Protein AF-A0A7Y4II32-F1 (afdb_monomer)

Mean predicted aligned error: 17.47 Å

Structure (mmCIF, N/CA/C/O backbone):
data_AF-A0A7Y4II32-F1
#
_entry.id   AF-A0A7Y4II32-F1
#
loop_
_atom_site.group_PDB
_atom_site.id
_atom_site.type_symbol
_atom_site.label_atom_id
_atom_site.label_alt_id
_atom_site.label_comp_id
_atom_site.label_asym_id
_atom_site.label_entity_id
_atom_site.label_seq_id
_atom_site.pdbx_PDB_ins_code
_atom_site.Cartn_x
_atom_site.Cartn_y
_atom_site.Cartn_z
_atom_site.occupancy
_atom_site.B_iso_or_equiv
_atom_site.auth_seq_id
_atom_site.auth_comp_id
_atom_site.auth_asym_id
_atom_site.auth_atom_id
_atom_site.pdbx_PDB_model_num
ATOM 1 N N . MET A 1 1 ? 23.659 64.155 12.694 1.00 51.09 1 MET A N 1
ATOM 2 C CA . MET A 1 1 ? 23.368 62.715 12.532 1.00 51.09 1 MET A CA 1
ATOM 3 C C . MET A 1 1 ? 22.607 62.507 11.230 1.00 51.09 1 MET A C 1
ATOM 5 O O . MET A 1 1 ? 21.415 62.787 11.188 1.00 51.09 1 MET A O 1
ATOM 9 N N . PRO A 1 2 ? 23.307 62.147 10.148 1.00 45.84 2 PRO A N 1
ATOM 10 C CA . PRO A 1 2 ? 22.714 61.231 9.173 1.00 45.84 2 PRO A CA 1
ATOM 11 C C . PRO A 1 2 ? 23.739 60.239 8.583 1.00 45.84 2 PRO A C 1
ATOM 13 O O . PRO A 1 2 ? 24.935 60.358 8.809 1.00 45.84 2 PRO A O 1
ATOM 16 N N . GLN A 1 3 ? 23.213 59.314 7.775 1.00 53.88 3 GLN A N 1
ATOM 17 C CA . GLN A 1 3 ? 23.903 58.416 6.839 1.00 53.88 3 GLN A CA 1
ATOM 18 C C . GLN A 1 3 ? 24.678 57.236 7.430 1.00 53.88 3 GLN A C 1
ATOM 20 O O . GLN A 1 3 ? 25.822 57.351 7.832 1.00 53.88 3 GLN A O 1
ATOM 25 N N . ASN A 1 4 ? 24.057 56.059 7.326 1.00 46.16 4 ASN A N 1
ATOM 26 C CA . ASN A 1 4 ? 24.698 54.874 6.751 1.00 46.16 4 ASN A CA 1
ATOM 27 C C . ASN A 1 4 ? 23.610 53.913 6.229 1.00 46.16 4 ASN A C 1
ATOM 29 O O . ASN A 1 4 ? 23.244 52.935 6.869 1.00 46.16 4 ASN A O 1
ATOM 33 N N . ARG A 1 5 ? 23.054 54.225 5.045 1.00 54.34 5 ARG A N 1
ATOM 34 C CA . ARG A 1 5 ? 22.090 53.388 4.289 1.00 54.34 5 ARG A CA 1
ATOM 35 C C . ARG A 1 5 ? 22.796 52.493 3.251 1.00 54.34 5 ARG A C 1
ATOM 37 O O . ARG A 1 5 ? 22.255 52.269 2.177 1.00 54.34 5 ARG A O 1
ATOM 44 N N . ALA A 1 6 ? 24.020 52.038 3.525 1.00 52.16 6 ALA A N 1
ATOM 45 C CA . ALA A 1 6 ? 24.894 51.437 2.508 1.00 52.16 6 ALA A CA 1
ATOM 46 C C . ALA A 1 6 ? 25.136 49.921 2.659 1.00 52.16 6 ALA A C 1
ATOM 48 O O . ALA A 1 6 ? 25.926 49.364 1.909 1.00 52.16 6 ALA A O 1
ATOM 49 N N . ALA A 1 7 ? 24.482 49.230 3.598 1.00 50.75 7 ALA A N 1
ATOM 50 C CA . ALA A 1 7 ? 24.862 47.853 3.945 1.00 50.75 7 ALA A CA 1
ATOM 51 C C . ALA A 1 7 ? 23.960 46.735 3.376 1.00 50.75 7 ALA A C 1
ATOM 53 O O . ALA A 1 7 ? 24.106 45.592 3.792 1.00 50.75 7 ALA A O 1
ATOM 54 N N . LEU A 1 8 ? 23.018 47.018 2.466 1.00 52.75 8 LEU A N 1
ATOM 55 C CA . LEU A 1 8 ? 21.920 46.072 2.173 1.00 52.75 8 LEU A CA 1
ATOM 56 C C . LEU A 1 8 ? 21.745 45.641 0.703 1.00 52.75 8 LEU A C 1
ATOM 58 O O . LEU A 1 8 ? 20.711 45.078 0.374 1.00 52.75 8 LEU A O 1
ATOM 62 N N . MET A 1 9 ? 22.710 45.873 -0.197 1.00 53.47 9 MET A N 1
ATOM 63 C CA . MET A 1 9 ? 22.449 45.784 -1.652 1.00 53.47 9 MET A CA 1
ATOM 64 C C . MET A 1 9 ? 23.506 45.049 -2.514 1.00 53.47 9 MET A C 1
ATOM 66 O O . MET A 1 9 ? 23.664 45.430 -3.666 1.00 53.47 9 MET A O 1
ATOM 70 N N . CYS A 1 10 ? 24.247 44.024 -2.051 1.00 50.19 10 CYS A N 1
ATOM 71 C CA . CYS A 1 10 ? 25.273 43.391 -2.926 1.00 50.19 10 CYS A CA 1
ATOM 72 C C . CYS A 1 10 ? 25.510 41.861 -2.839 1.00 50.19 10 CYS A C 1
ATOM 74 O O . CYS A 1 10 ? 26.459 41.391 -3.454 1.00 50.19 10 CYS A O 1
ATOM 76 N N . ILE A 1 11 ? 24.677 41.040 -2.180 1.00 54.09 11 ILE A N 1
ATOM 77 C CA . ILE A 1 11 ? 24.860 39.559 -2.181 1.00 54.09 11 ILE A CA 1
ATOM 78 C C . ILE A 1 11 ? 23.797 38.856 -3.052 1.00 54.09 11 ILE A C 1
ATOM 80 O O . ILE A 1 11 ? 23.242 37.829 -2.685 1.00 54.09 11 ILE A O 1
ATOM 84 N N . ALA A 1 12 ? 23.479 39.431 -4.215 1.00 53.81 12 ALA A N 1
ATOM 85 C CA . ALA A 1 12 ? 22.527 38.870 -5.188 1.00 53.81 12 ALA A CA 1
ATOM 86 C C . ALA A 1 12 ? 23.202 38.436 -6.507 1.00 53.81 12 ALA A C 1
ATOM 88 O O . ALA A 1 12 ? 22.540 38.311 -7.531 1.00 53.81 12 ALA A O 1
ATOM 89 N N . ALA A 1 13 ? 24.524 38.230 -6.504 1.00 53.53 13 ALA A N 1
ATOM 90 C CA . ALA A 1 13 ? 25.320 38.059 -7.724 1.00 53.53 13 ALA A CA 1
ATOM 91 C C . ALA A 1 13 ? 25.863 36.633 -7.969 1.00 53.53 13 ALA A C 1
ATOM 93 O O . ALA A 1 13 ? 26.736 36.467 -8.812 1.00 53.53 13 ALA A O 1
ATOM 94 N N . LEU A 1 14 ? 25.386 35.597 -7.265 1.00 55.09 14 LEU A N 1
ATOM 95 C CA . LEU A 1 14 ? 26.010 34.257 -7.315 1.00 55.09 14 LEU A CA 1
ATOM 96 C C . LEU A 1 14 ? 25.138 33.110 -7.857 1.00 55.09 14 LEU A C 1
ATOM 98 O O . LEU A 1 14 ? 25.557 31.963 -7.768 1.00 55.09 14 LEU A O 1
ATOM 102 N N . LEU A 1 15 ? 23.963 33.366 -8.446 1.00 55.75 15 LEU A N 1
ATOM 103 C CA . LEU A 1 15 ? 23.064 32.280 -8.892 1.00 55.75 15 LEU A CA 1
ATOM 104 C C . LEU A 1 15 ? 22.644 32.3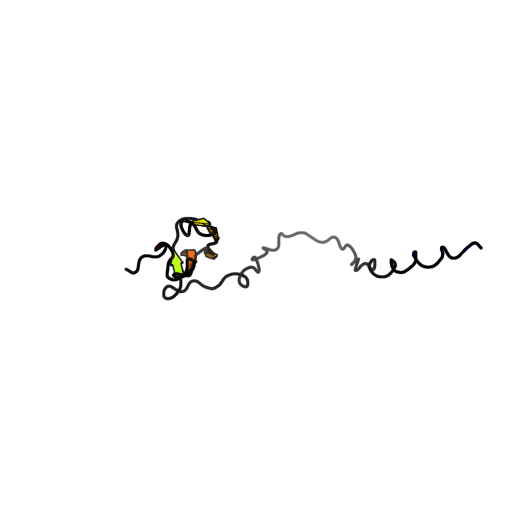21 -10.372 1.00 55.75 15 LEU A C 1
ATOM 106 O O . LEU A 1 15 ? 21.757 31.576 -10.767 1.00 55.75 15 LEU A O 1
ATOM 110 N N . MET A 1 16 ? 23.294 33.134 -11.211 1.00 59.44 16 MET A N 1
ATOM 111 C CA . MET A 1 16 ? 22.991 33.215 -12.652 1.00 59.44 16 MET A CA 1
ATOM 112 C C . MET A 1 16 ? 24.219 32.943 -13.534 1.00 59.44 16 MET A C 1
ATOM 114 O O . MET A 1 16 ? 24.576 33.731 -14.402 1.00 59.44 16 MET A O 1
ATOM 118 N N . ALA A 1 17 ? 24.855 31.795 -13.312 1.00 51.69 17 ALA A N 1
ATOM 119 C CA . ALA A 1 17 ? 25.601 31.068 -14.338 1.00 51.69 17 ALA A CA 1
ATOM 120 C C . ALA A 1 17 ? 24.953 29.671 -14.383 1.00 51.69 17 ALA A C 1
ATOM 122 O O . ALA A 1 17 ? 25.173 28.854 -13.502 1.00 51.69 17 ALA A O 1
ATOM 123 N N . GLY A 1 18 ? 23.986 29.391 -15.253 1.00 50.09 18 GLY A N 1
ATOM 124 C CA . GLY A 1 18 ? 24.074 29.612 -16.690 1.00 50.09 18 GLY A CA 1
ATOM 125 C C . GLY A 1 18 ? 24.881 28.484 -17.337 1.00 50.09 18 GLY A C 1
ATOM 126 O O . GLY A 1 18 ? 25.857 28.753 -18.022 1.00 50.09 18 GLY A O 1
ATOM 127 N N . CYS A 1 19 ? 24.497 27.221 -17.107 1.00 53.03 19 CYS A N 1
ATOM 128 C CA . CYS A 1 19 ? 24.899 26.092 -17.952 1.00 53.03 19 CYS A CA 1
ATOM 129 C C . CYS A 1 19 ? 24.028 26.126 -19.220 1.00 53.03 19 CYS A C 1
ATOM 131 O O . CYS A 1 19 ? 23.073 25.368 -19.369 1.00 53.03 19 CYS A O 1
ATOM 133 N N . GLY A 1 20 ? 24.283 27.118 -20.075 1.00 46.88 20 GLY A N 1
ATOM 134 C CA . GLY A 1 20 ? 23.700 27.221 -21.409 1.00 46.88 20 GLY A CA 1
ATOM 135 C C . GLY A 1 20 ? 24.550 26.416 -22.381 1.00 46.88 20 GLY A C 1
ATOM 136 O O . GLY A 1 20 ? 25.460 26.964 -22.998 1.00 46.88 20 GLY A O 1
ATOM 137 N N . GLY A 1 21 ? 24.287 25.112 -22.464 1.00 42.53 21 GLY A N 1
ATOM 138 C CA . GLY A 1 21 ? 24.806 24.257 -23.529 1.00 42.53 21 GLY A CA 1
ATOM 139 C C . GLY A 1 21 ? 24.138 24.612 -24.856 1.00 42.53 21 GLY A C 1
ATOM 140 O O . GLY A 1 21 ? 22.928 24.819 -24.907 1.00 42.53 21 GLY A O 1
ATOM 141 N N . ALA A 1 22 ? 24.958 24.735 -25.896 1.00 40.22 22 ALA A N 1
ATOM 142 C CA . ALA A 1 22 ? 24.579 25.094 -27.253 1.00 40.22 22 ALA A CA 1
ATOM 143 C C . ALA A 1 22 ? 23.428 24.235 -27.804 1.00 40.22 22 ALA A C 1
ATOM 145 O O . ALA A 1 22 ? 23.353 23.032 -27.560 1.00 40.22 22 ALA A O 1
ATOM 146 N N . MET A 1 23 ? 22.548 24.884 -28.567 1.00 47.25 23 MET A N 1
ATOM 147 C CA . MET A 1 23 ? 21.540 24.228 -29.389 1.00 47.25 23 MET A CA 1
ATOM 148 C C . MET A 1 23 ? 22.250 23.563 -30.570 1.00 47.25 23 MET A C 1
ATOM 150 O O . MET A 1 23 ? 22.870 24.267 -31.365 1.00 47.25 23 MET A O 1
ATOM 154 N N . ASP A 1 24 ? 22.149 22.241 -30.677 1.00 38.00 24 ASP A N 1
ATOM 155 C CA . ASP A 1 24 ? 22.428 21.512 -3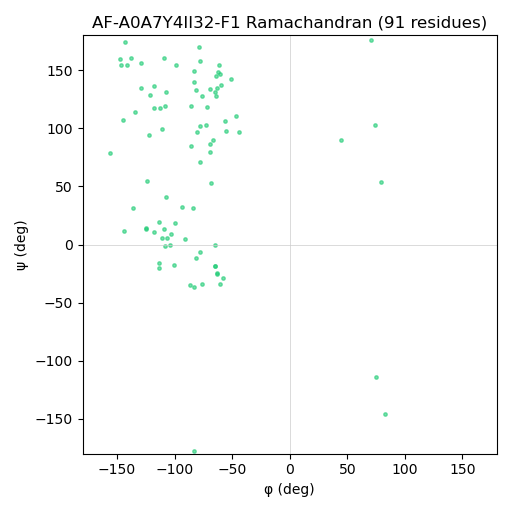1.913 1.00 38.00 24 ASP A CA 1
ATOM 156 C C . ASP A 1 24 ? 21.130 20.819 -32.339 1.00 38.00 24 ASP A C 1
ATOM 158 O O . ASP A 1 24 ? 20.519 20.045 -31.597 1.00 38.00 24 ASP A O 1
ATOM 162 N N . GLU A 1 25 ? 20.655 21.225 -33.508 1.00 48.72 25 GLU A N 1
ATOM 163 C CA . GLU A 1 25 ? 19.441 20.763 -34.155 1.00 48.72 25 GLU A CA 1
ATOM 164 C C . GLU A 1 25 ? 19.748 19.431 -34.846 1.00 48.72 25 GLU A C 1
ATOM 166 O O . GLU A 1 25 ? 20.265 19.398 -35.959 1.00 48.72 25 GLU A O 1
ATOM 171 N N . ALA A 1 26 ? 19.439 18.317 -34.1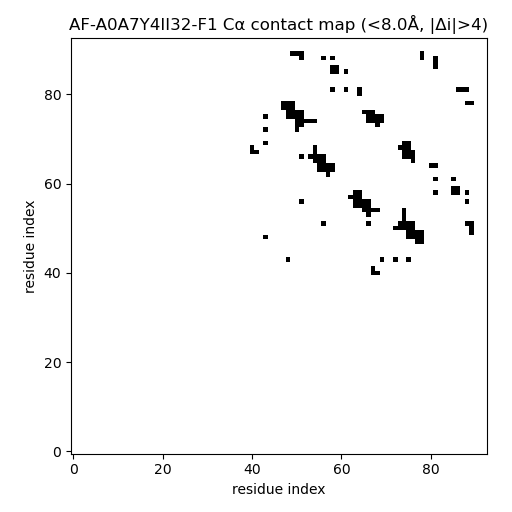84 1.00 45.62 26 ALA A N 1
ATOM 172 C CA . ALA A 1 26 ? 19.457 17.002 -34.811 1.00 45.62 26 ALA A CA 1
ATOM 173 C C . ALA A 1 26 ? 18.338 16.128 -34.234 1.00 45.62 26 ALA A C 1
ATOM 175 O O . ALA A 1 26 ? 18.401 15.675 -33.096 1.00 45.62 26 ALA A O 1
ATOM 176 N N . THR A 1 27 ? 17.307 15.922 -35.056 1.00 46.03 27 THR A N 1
ATOM 177 C CA . THR A 1 27 ? 16.413 14.756 -35.064 1.00 46.03 27 THR A CA 1
ATOM 178 C C . THR A 1 27 ? 15.928 14.279 -33.691 1.00 46.03 27 THR A C 1
ATOM 180 O O . THR A 1 27 ? 16.485 13.369 -33.083 1.00 46.03 27 THR A O 1
ATOM 183 N N . ALA A 1 28 ? 14.799 14.833 -33.247 1.00 44.94 28 ALA A N 1
ATOM 184 C CA . ALA A 1 28 ? 13.991 14.237 -32.191 1.00 44.94 28 ALA A CA 1
ATOM 185 C C . ALA A 1 28 ? 13.331 12.940 -32.702 1.00 44.94 28 ALA A C 1
ATOM 187 O O . ALA A 1 28 ? 12.155 12.914 -33.061 1.00 44.94 28 ALA A O 1
ATOM 188 N N . GLU A 1 29 ? 14.092 11.849 -32.733 1.00 44.41 29 GLU A N 1
ATOM 189 C CA . GLU A 1 29 ? 13.511 10.529 -32.511 1.00 44.41 29 GLU A CA 1
ATOM 190 C C . GLU A 1 29 ? 12.998 10.540 -31.062 1.00 44.41 29 GLU A C 1
ATOM 192 O O . GLU A 1 29 ? 13.758 10.925 -30.165 1.00 44.41 29 GLU A O 1
ATOM 197 N N . PRO A 1 30 ? 11.729 10.192 -30.777 1.00 41.03 30 PRO A N 1
ATOM 198 C CA . PRO A 1 30 ? 11.297 10.017 -29.404 1.00 41.03 30 PRO A CA 1
ATOM 199 C C . PRO A 1 30 ? 12.037 8.795 -28.869 1.00 41.03 30 PRO A C 1
ATOM 201 O O . PRO A 1 30 ? 11.582 7.661 -29.003 1.00 41.03 30 PRO A O 1
ATOM 204 N N . SER A 1 31 ? 13.214 9.036 -28.295 1.00 40.53 31 SER A N 1
ATOM 205 C CA . SER A 1 31 ? 13.910 8.069 -27.472 1.00 40.53 31 SER A CA 1
ATOM 206 C C . SER A 1 31 ? 12.923 7.705 -26.379 1.00 40.53 31 SER A C 1
ATOM 208 O O . SER A 1 31 ? 12.576 8.535 -25.533 1.00 40.53 31 SER A O 1
ATOM 210 N N . THR A 1 32 ? 12.377 6.495 -26.495 1.00 51.00 32 THR A N 1
ATOM 211 C CA . THR A 1 32 ? 11.588 5.816 -25.480 1.00 51.00 32 THR A CA 1
ATOM 212 C C . THR A 1 32 ? 12.314 6.006 -24.166 1.00 51.00 32 THR A C 1
ATOM 214 O O . THR A 1 32 ? 13.274 5.302 -23.857 1.00 51.00 32 THR A O 1
ATOM 217 N N . THR A 1 33 ? 11.870 7.009 -23.415 1.00 45.31 33 THR A N 1
ATOM 218 C CA . THR A 1 33 ? 12.254 7.199 -22.033 1.00 45.31 33 THR A CA 1
ATOM 219 C C . THR A 1 33 ? 11.570 6.047 -21.326 1.00 45.31 33 THR A C 1
ATOM 221 O O . THR A 1 33 ? 10.418 6.148 -20.914 1.00 45.31 33 THR A O 1
ATOM 224 N N . ALA A 1 34 ? 12.242 4.896 -21.299 1.00 46.88 34 ALA A N 1
ATOM 225 C CA . ALA A 1 34 ? 11.980 3.874 -20.312 1.00 46.88 34 ALA A CA 1
ATOM 226 C C . ALA A 1 34 ? 12.138 4.597 -18.977 1.00 46.88 34 ALA A C 1
ATOM 228 O O . ALA A 1 34 ? 13.255 4.906 -18.566 1.00 46.88 34 ALA A O 1
ATOM 229 N N . SER A 1 35 ? 11.000 5.009 -18.411 1.00 44.75 35 SER A N 1
ATOM 230 C CA . SER A 1 35 ? 10.919 5.767 -17.175 1.00 44.75 35 SER A CA 1
ATOM 231 C C . SER A 1 35 ? 11.823 5.113 -16.149 1.00 44.75 35 SER A C 1
ATOM 233 O O . SER A 1 35 ? 11.541 4.026 -15.646 1.00 44.75 35 SER A O 1
ATOM 235 N N . THR A 1 36 ? 12.906 5.807 -15.827 1.00 41.16 36 THR A N 1
ATOM 236 C CA . THR A 1 36 ? 13.828 5.528 -14.732 1.00 41.16 36 THR A CA 1
ATOM 237 C C . THR A 1 36 ? 13.122 5.788 -13.392 1.00 41.16 36 THR A C 1
ATOM 239 O O . THR A 1 36 ? 13.571 6.573 -12.567 1.00 41.16 36 THR A O 1
ATOM 242 N N . SER A 1 37 ? 11.953 5.179 -13.186 1.00 48.31 37 SER A N 1
ATOM 243 C CA . SER A 1 37 ? 11.143 5.265 -11.964 1.00 48.31 37 SER A CA 1
ATOM 244 C C . SER A 1 37 ? 11.244 3.995 -11.119 1.00 48.31 37 SER A C 1
ATOM 246 O O . SER A 1 37 ? 10.688 3.945 -10.027 1.00 48.31 37 SER A O 1
ATOM 248 N N . GLN A 1 38 ? 12.009 2.996 -11.576 1.00 46.38 38 GLN A N 1
ATOM 249 C CA . GLN A 1 38 ? 12.223 1.715 -10.888 1.00 46.38 38 GLN A CA 1
ATOM 250 C C . GLN A 1 38 ? 12.970 1.839 -9.541 1.00 46.38 38 GLN A C 1
ATOM 252 O 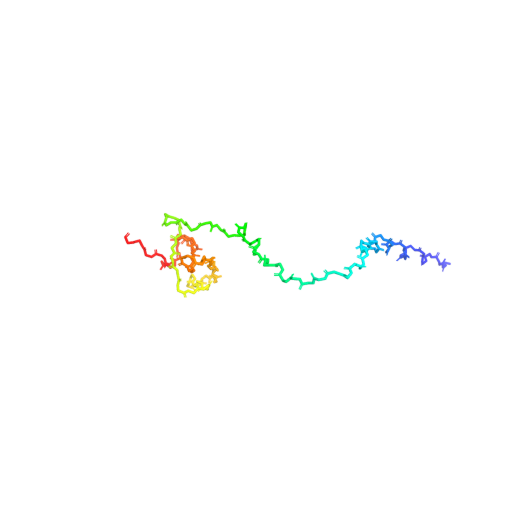O . GLN A 1 38 ? 13.194 0.837 -8.879 1.00 46.38 38 GLN A O 1
ATOM 257 N N . GLY A 1 39 ? 13.360 3.050 -9.122 1.00 50.12 39 GLY A N 1
ATOM 258 C CA . GLY A 1 39 ? 14.053 3.300 -7.853 1.00 50.12 39 GLY A CA 1
ATOM 259 C C . GLY A 1 39 ? 13.225 3.994 -6.768 1.00 50.12 39 GLY A C 1
ATOM 260 O O . GLY A 1 39 ? 13.768 4.246 -5.696 1.00 50.12 39 GLY A O 1
ATOM 261 N N . LEU A 1 40 ? 11.956 4.352 -7.019 1.00 62.75 40 LEU A N 1
ATOM 262 C CA . LEU A 1 40 ? 11.154 5.105 -6.038 1.00 62.75 40 LEU A CA 1
ATOM 263 C C . LEU A 1 40 ? 10.176 4.248 -5.225 1.00 62.75 40 LEU A C 1
ATOM 265 O O . LEU A 1 40 ? 9.697 4.702 -4.186 1.00 62.75 40 LEU A O 1
ATOM 269 N N . TYR A 1 41 ? 9.871 3.035 -5.688 1.00 70.25 41 TYR A N 1
ATOM 270 C CA . TYR A 1 41 ? 8.839 2.184 -5.101 1.00 70.25 41 TYR A CA 1
ATOM 271 C C . TYR A 1 41 ? 9.394 0.785 -4.817 1.00 70.25 41 TYR A C 1
ATOM 273 O O . TYR A 1 41 ? 10.108 0.248 -5.663 1.00 70.25 41 TYR A O 1
ATOM 281 N N . PRO A 1 42 ? 9.114 0.211 -3.632 1.00 84.00 42 PRO A N 1
ATOM 282 C CA . PRO A 1 42 ? 9.628 -1.102 -3.256 1.00 84.00 42 PRO A CA 1
ATOM 283 C C . PRO A 1 42 ? 9.061 -2.176 -4.179 1.00 84.00 42 PRO A C 1
ATOM 285 O O . PRO A 1 42 ? 7.907 -2.076 -4.584 1.00 84.00 42 PRO A O 1
ATOM 288 N N . GLU A 1 43 ? 9.837 -3.209 -4.493 1.00 89.12 43 GLU A N 1
ATOM 289 C CA . GLU A 1 43 ? 9.314 -4.362 -5.228 1.00 89.12 43 GLU A CA 1
ATOM 290 C C . GLU A 1 43 ? 8.184 -5.035 -4.432 1.00 89.12 43 GLU A C 1
ATOM 292 O O . GLU A 1 43 ? 8.178 -5.013 -3.196 1.00 89.12 43 GLU A O 1
ATOM 297 N N . TYR A 1 44 ? 7.191 -5.584 -5.136 1.00 90.00 44 TYR A N 1
ATOM 298 C CA . TYR A 1 44 ? 6.104 -6.298 -4.477 1.00 90.00 44 TYR A CA 1
ATOM 299 C C . TYR A 1 44 ? 6.652 -7.555 -3.795 1.00 90.00 44 TYR A C 1
ATOM 301 O O . TYR A 1 44 ? 7.358 -8.353 -4.402 1.00 90.00 44 TYR A O 1
ATOM 309 N N . ASP A 1 45 ? 6.270 -7.732 -2.536 1.00 91.25 45 ASP A N 1
ATOM 310 C CA . ASP A 1 45 ? 6.648 -8.872 -1.707 1.00 91.25 45 ASP A CA 1
ATOM 311 C C . ASP A 1 45 ? 5.373 -9.346 -0.999 1.00 91.25 45 ASP A C 1
ATOM 313 O O . ASP A 1 45 ? 4.810 -8.580 -0.210 1.00 91.25 45 ASP A O 1
ATOM 317 N N . PRO A 1 46 ? 4.874 -10.559 -1.289 1.00 89.12 46 PRO A N 1
ATOM 318 C CA . PRO A 1 46 ? 3.620 -11.047 -0.731 1.00 89.12 46 PRO A CA 1
ATOM 319 C C . PRO A 1 46 ? 3.661 -11.244 0.791 1.00 89.12 46 PRO A C 1
ATOM 321 O O . PRO A 1 46 ? 2.591 -11.276 1.409 1.00 89.12 46 PRO A O 1
ATOM 324 N N . ASP A 1 47 ? 4.841 -11.340 1.410 1.00 89.1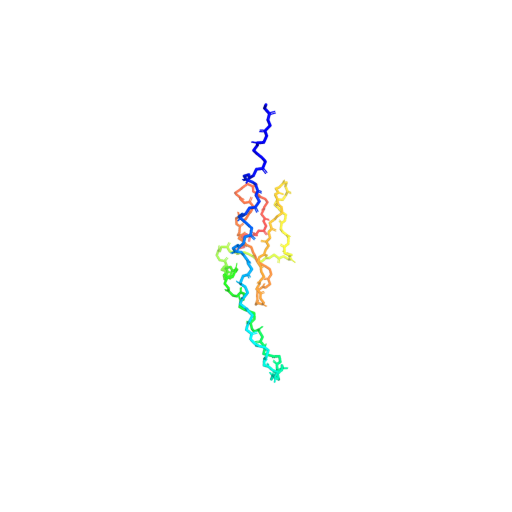9 47 ASP A N 1
ATOM 325 C CA . ASP A 1 47 ? 4.979 -11.548 2.853 1.00 89.19 47 ASP A CA 1
ATOM 326 C C . ASP A 1 47 ? 4.712 -10.254 3.639 1.00 89.19 47 ASP A C 1
ATOM 328 O O . ASP A 1 47 ? 4.109 -10.286 4.716 1.00 89.19 47 ASP A O 1
ATOM 332 N N . ILE A 1 48 ? 5.085 -9.098 3.079 1.00 89.12 48 ILE A N 1
ATOM 333 C CA . ILE A 1 48 ? 4.958 -7.783 3.739 1.00 89.12 48 ILE A CA 1
ATOM 334 C C . ILE A 1 48 ? 3.944 -6.848 3.071 1.00 89.12 48 ILE A C 1
ATOM 336 O O . ILE A 1 48 ? 3.427 -5.938 3.723 1.00 89.12 48 ILE A O 1
ATOM 340 N N . HIS A 1 49 ? 3.599 -7.087 1.807 1.00 91.88 49 HIS A N 1
ATOM 341 C CA . HIS A 1 49 ? 2.637 -6.297 1.047 1.00 91.88 49 HIS A CA 1
ATOM 342 C C . HIS A 1 49 ? 1.330 -7.058 0.801 1.00 91.88 49 HIS A C 1
ATOM 344 O O . HIS A 1 49 ? 1.251 -8.286 0.872 1.00 91.88 49 HIS A O 1
ATOM 350 N N . CYS A 1 50 ? 0.275 -6.314 0.482 1.00 90.56 50 CYS A N 1
ATOM 351 C CA . CYS A 1 50 ? -0.970 -6.864 -0.041 1.00 90.56 50 CYS A CA 1
ATOM 352 C C . CYS A 1 50 ? -1.510 -6.008 -1.185 1.00 90.56 50 CYS A C 1
ATOM 354 O O . CYS A 1 50 ? -1.151 -4.837 -1.312 1.00 90.56 50 CYS A O 1
ATOM 356 N N . LEU A 1 51 ? -2.384 -6.601 -1.998 1.00 92.12 51 LEU A N 1
ATOM 357 C CA . LEU A 1 51 ? -3.044 -5.917 -3.105 1.00 92.12 51 LEU A CA 1
ATOM 358 C C . LEU A 1 51 ? -4.267 -5.141 -2.617 1.00 92.12 51 LEU A C 1
ATOM 360 O O . LEU A 1 51 ? -5.046 -5.635 -1.800 1.00 92.12 51 LEU A O 1
ATOM 364 N N . VAL A 1 52 ? -4.457 -3.942 -3.157 1.00 91.94 52 VAL A N 1
ATOM 365 C CA . VAL A 1 52 ? -5.597 -3.068 -2.861 1.00 91.94 52 VAL A CA 1
ATOM 366 C C . VAL A 1 52 ? -6.254 -2.597 -4.154 1.00 91.94 52 VAL A C 1
ATOM 368 O O . VAL A 1 52 ? -5.638 -2.556 -5.214 1.00 91.94 52 VAL A O 1
ATOM 371 N N . SER A 1 53 ? -7.531 -2.228 -4.084 1.00 88.81 53 SER A N 1
ATOM 372 C CA . SER A 1 53 ? -8.303 -1.840 -5.271 1.00 88.81 53 SER A CA 1
ATOM 373 C C . SER A 1 53 ? -8.071 -0.396 -5.729 1.00 88.81 53 SER A C 1
ATOM 375 O O . SER A 1 53 ? -8.549 -0.014 -6.793 1.00 88.81 53 SER A O 1
ATOM 377 N N . SER A 1 54 ? -7.407 0.435 -4.920 1.00 90.00 54 SER A N 1
ATOM 378 C CA . SER A 1 54 ? -7.242 1.869 -5.167 1.00 90.00 54 SER A CA 1
ATOM 379 C C . SER A 1 54 ? -5.902 2.368 -4.642 1.00 90.00 54 SER A C 1
ATOM 381 O O . SER A 1 54 ? -5.369 1.835 -3.670 1.00 90.00 54 SER A O 1
ATOM 383 N N . GLN A 1 55 ? -5.402 3.453 -5.235 1.00 91.38 55 GLN A N 1
ATOM 384 C CA . GLN A 1 55 ? -4.214 4.161 -4.756 1.00 91.38 55 GLN A CA 1
ATOM 385 C C . GLN A 1 55 ? -4.403 4.801 -3.368 1.00 91.38 55 GLN A C 1
ATOM 387 O O . GLN A 1 55 ? -3.418 5.149 -2.723 1.00 91.38 55 GLN A O 1
ATOM 392 N N . TYR A 1 56 ? -5.652 4.986 -2.926 1.00 91.12 56 TYR A N 1
ATOM 393 C CA . TYR A 1 56 ? -6.002 5.597 -1.645 1.00 91.12 56 TYR A CA 1
ATOM 394 C C . TYR A 1 56 ? -6.545 4.542 -0.684 1.00 91.12 56 TYR A C 1
ATOM 396 O O . TYR A 1 56 ? -7.591 3.939 -0.937 1.00 91.12 56 TYR A O 1
ATOM 404 N N . VAL A 1 57 ? -5.863 4.360 0.442 1.00 90.38 57 VAL A N 1
ATOM 405 C CA . VAL A 1 57 ? -6.221 3.397 1.485 1.00 90.38 57 VAL A CA 1
ATOM 406 C C . VAL A 1 57 ? -6.638 4.154 2.740 1.00 90.38 57 VAL A C 1
ATOM 408 O O . VAL A 1 57 ? -5.849 4.891 3.330 1.00 90.38 57 VAL A O 1
ATOM 411 N N . SER A 1 58 ? -7.892 3.986 3.161 1.00 90.06 58 SER A N 1
ATOM 412 C CA . SER A 1 58 ? -8.401 4.615 4.382 1.00 90.06 58 SER A CA 1
ATOM 413 C C . SER A 1 58 ? -8.096 3.753 5.602 1.00 90.06 58 SER A C 1
ATOM 415 O O . SER A 1 58 ? -8.616 2.648 5.731 1.00 90.06 58 SER A O 1
ATOM 417 N N . CYS A 1 59 ? -7.329 4.296 6.547 1.00 88.75 59 CYS A N 1
ATOM 418 C CA . CYS A 1 59 ? -7.101 3.681 7.854 1.00 88.75 59 CYS A CA 1
ATOM 419 C C . CYS A 1 59 ? -8.222 3.994 8.869 1.00 88.75 59 CYS A C 1
ATOM 421 O O . CYS A 1 59 ? -7.973 4.095 10.071 1.00 88.75 59 CYS A O 1
ATOM 423 N N . GLY A 1 60 ? -9.466 4.164 8.406 1.00 85.75 60 GLY A N 1
ATOM 424 C CA . GLY A 1 60 ? -10.618 4.476 9.253 1.00 85.75 60 GLY A CA 1
ATOM 425 C C . GLY A 1 60 ? -10.610 5.935 9.711 1.00 85.75 60 GLY A C 1
ATOM 426 O O . GLY A 1 60 ? -10.757 6.838 8.893 1.00 85.75 60 GLY A O 1
ATOM 427 N N . SER A 1 61 ? -10.442 6.173 11.015 1.00 83.19 61 SER A N 1
ATOM 428 C CA . SER A 1 61 ? -10.307 7.525 11.587 1.00 83.19 61 SER A CA 1
ATOM 429 C C . SER A 1 61 ? -8.911 8.137 11.401 1.00 83.19 61 SER A C 1
ATOM 431 O O . SER A 1 61 ? -8.698 9.296 11.755 1.00 83.19 61 SER A O 1
ATOM 433 N N . GLY A 1 62 ? -7.956 7.357 10.886 1.00 82.56 62 GLY A N 1
ATOM 434 C CA . GLY A 1 62 ? -6.584 7.784 10.636 1.00 82.56 62 GLY A CA 1
ATOM 435 C C . GLY A 1 62 ? -6.380 8.519 9.304 1.00 82.56 62 GLY A C 1
ATOM 436 O O . GLY A 1 62 ? -7.325 8.740 8.543 1.00 82.56 62 GLY A O 1
ATOM 437 N N . PRO A 1 63 ? -5.123 8.889 8.996 1.00 85.38 63 PRO A N 1
ATOM 438 C CA . PRO A 1 63 ? -4.775 9.460 7.702 1.00 85.38 63 PRO A CA 1
ATOM 439 C C . PRO A 1 63 ? -5.061 8.477 6.558 1.00 85.38 63 PRO A C 1
ATOM 441 O O . PRO A 1 63 ? -5.057 7.257 6.732 1.00 85.38 63 PRO A O 1
ATOM 444 N N . THR A 1 64 ? -5.291 9.026 5.364 1.00 90.44 64 THR A N 1
ATOM 445 C CA . THR A 1 64 ? -5.311 8.230 4.131 1.00 90.44 64 THR A CA 1
ATOM 446 C C . THR A 1 64 ? -3.878 7.902 3.732 1.00 90.44 64 THR A C 1
ATOM 448 O O . THR A 1 64 ? -3.043 8.802 3.629 1.00 90.44 64 THR A O 1
ATOM 451 N N . MET A 1 65 ? -3.612 6.620 3.509 1.00 90.94 65 MET A N 1
ATOM 452 C CA . MET A 1 65 ? -2.319 6.094 3.086 1.00 90.94 65 MET A CA 1
ATOM 453 C C . MET A 1 65 ? -2.323 5.852 1.576 1.00 90.94 65 MET A C 1
ATOM 455 O O . MET A 1 65 ? -3.378 5.647 0.973 1.00 90.94 65 MET A O 1
ATOM 459 N N . TYR A 1 66 ? -1.142 5.891 0.966 1.00 92.12 66 TYR A N 1
ATOM 460 C CA . TYR A 1 66 ? -0.983 5.762 -0.480 1.00 92.12 66 TYR A CA 1
ATOM 461 C C . TYR A 1 66 ? -0.390 4.406 -0.839 1.00 92.12 66 TYR A C 1
AT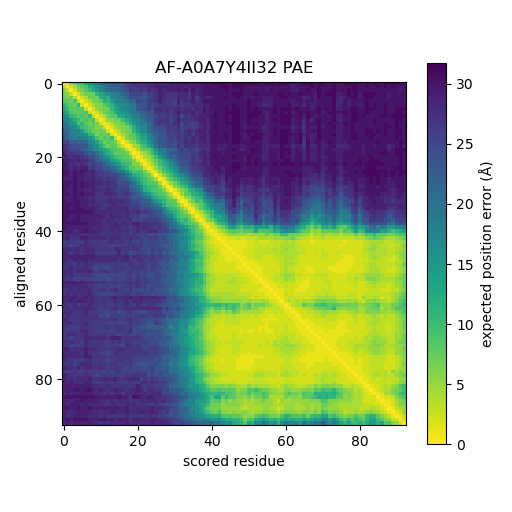OM 463 O O . TYR A 1 66 ? 0.613 3.996 -0.254 1.00 92.12 66 TYR A O 1
ATOM 471 N N . ALA A 1 67 ? -1.012 3.729 -1.800 1.00 92.88 67 ALA A N 1
ATOM 472 C CA . ALA A 1 67 ? -0.502 2.481 -2.345 1.00 92.88 67 ALA A CA 1
ATOM 473 C C . ALA A 1 67 ? 0.559 2.743 -3.421 1.00 92.88 67 ALA A C 1
ATOM 475 O O . ALA A 1 67 ? 0.509 3.734 -4.154 1.00 92.88 67 ALA A O 1
ATOM 476 N N . TYR A 1 68 ? 1.497 1.815 -3.528 1.00 93.12 68 TYR A N 1
ATOM 477 C CA . TYR A 1 68 ? 2.426 1.708 -4.641 1.00 93.12 68 TYR A CA 1
ATOM 478 C C . TYR A 1 68 ? 1.728 1.082 -5.846 1.00 93.12 68 TYR A C 1
ATOM 480 O O . TYR A 1 68 ? 0.719 0.397 -5.691 1.00 93.12 68 TYR A O 1
ATOM 488 N N . TYR A 1 69 ? 2.251 1.321 -7.048 1.00 91.06 69 TYR A N 1
ATOM 489 C CA . TYR A 1 69 ? 1.724 0.739 -8.279 1.00 91.06 69 TYR A CA 1
ATOM 490 C C . TYR A 1 69 ? 2.805 -0.070 -8.984 1.00 91.06 69 TYR A C 1
ATOM 492 O O . TYR A 1 69 ? 3.896 0.438 -9.244 1.00 91.06 69 TYR A O 1
ATOM 500 N N . SER A 1 70 ? 2.474 -1.314 -9.317 1.00 88.88 70 SER A N 1
ATOM 501 C CA . SER A 1 70 ? 3.269 -2.189 -10.170 1.00 88.88 70 SER A CA 1
ATOM 502 C C . SER A 1 70 ? 2.454 -2.524 -11.421 1.00 88.88 70 SER A C 1
ATOM 504 O O . SER A 1 70 ? 1.265 -2.833 -11.302 1.00 88.88 70 SER A O 1
ATOM 506 N N . PRO A 1 71 ? 3.065 -2.499 -12.617 1.00 88.25 71 PRO A N 1
ATOM 507 C CA . PRO A 1 71 ? 2.387 -2.925 -13.838 1.00 88.25 71 PRO A CA 1
ATOM 508 C C . PRO A 1 71 ? 1.997 -4.413 -13.815 1.00 88.25 71 PRO A C 1
ATOM 510 O O . PRO A 1 71 ? 1.028 -4.784 -14.470 1.00 88.25 71 PRO A O 1
ATOM 513 N N . ASP A 1 72 ? 2.705 -5.244 -13.046 1.00 90.38 72 ASP A N 1
ATOM 514 C CA . ASP A 1 72 ? 2.475 -6.692 -12.971 1.00 90.38 72 ASP A CA 1
ATOM 515 C C . ASP A 1 72 ? 1.399 -7.069 -11.940 1.00 90.38 72 ASP A C 1
ATOM 517 O O . ASP A 1 72 ? 0.628 -8.005 -12.150 1.00 90.38 72 ASP A O 1
ATOM 521 N N . TRP A 1 73 ? 1.328 -6.327 -10.829 1.00 89.69 73 TRP A N 1
ATOM 522 C CA . TRP A 1 73 ? 0.494 -6.676 -9.667 1.00 89.69 73 TRP A CA 1
ATOM 523 C C . TRP A 1 73 ? -0.662 -5.702 -9.402 1.00 89.69 73 TRP A C 1
ATOM 525 O O . TRP A 1 73 ? -1.595 -6.028 -8.668 1.00 89.69 73 TRP A O 1
ATOM 535 N N . GLY A 1 74 ? -0.627 -4.504 -9.989 1.00 91.06 74 GLY A N 1
ATOM 536 C CA . GLY A 1 74 ? -1.556 -3.419 -9.686 1.00 91.06 74 GLY A CA 1
ATOM 537 C C . GLY A 1 74 ? -1.145 -2.619 -8.447 1.00 91.06 74 GLY A C 1
ATOM 538 O O . GLY A 1 74 ? 0.043 -2.403 -8.201 1.00 91.06 74 GLY A O 1
ATOM 539 N N . TYR A 1 75 ? -2.127 -2.130 -7.684 1.00 92.50 75 TYR A N 1
ATOM 540 C CA . TYR A 1 75 ? -1.858 -1.360 -6.470 1.00 92.50 75 TYR A CA 1
ATOM 541 C C . TYR A 1 75 ? -1.560 -2.269 -5.280 1.00 92.50 75 TYR A C 1
ATOM 543 O O . TYR A 1 75 ? -2.314 -3.202 -5.001 1.00 92.50 75 TYR A O 1
ATOM 551 N N . TYR A 1 76 ? -0.503 -1.954 -4.538 1.00 93.06 76 TYR A N 1
ATOM 552 C CA . TYR A 1 76 ? -0.101 -2.700 -3.350 1.00 93.06 76 TYR A CA 1
ATOM 553 C C . TYR A 1 76 ? 0.397 -1.783 -2.239 1.00 93.06 76 TYR A C 1
ATOM 555 O O . TYR A 1 76 ? 0.858 -0.668 -2.475 1.00 93.06 76 TYR A O 1
ATOM 563 N N . ILE A 1 77 ? 0.284 -2.241 -0.999 1.00 92.94 77 ILE A N 1
ATOM 564 C CA . ILE A 1 77 ? 0.658 -1.462 0.181 1.00 92.94 77 ILE A CA 1
ATOM 565 C C . ILE A 1 77 ? 1.184 -2.381 1.282 1.00 92.94 77 ILE A C 1
ATOM 567 O O . ILE A 1 77 ? 0.907 -3.580 1.271 1.00 92.94 77 ILE A O 1
ATOM 571 N N . ASN A 1 78 ? 1.941 -1.828 2.231 1.00 91.06 78 ASN A N 1
ATOM 572 C CA . ASN A 1 78 ? 2.393 -2.571 3.407 1.00 91.06 78 ASN A CA 1
ATOM 573 C C . ASN A 1 78 ? 1.198 -3.092 4.217 1.00 91.06 78 ASN A C 1
ATOM 575 O O . ASN A 1 78 ? 0.224 -2.367 4.443 1.00 91.06 78 ASN A O 1
ATOM 579 N N . ARG A 1 79 ? 1.279 -4.339 4.690 1.00 88.19 79 ARG A N 1
ATOM 580 C CA . ARG A 1 79 ? 0.202 -4.985 5.461 1.00 88.19 79 ARG A CA 1
ATOM 581 C C . ARG A 1 79 ? -0.135 -4.246 6.750 1.00 88.19 79 ARG A C 1
ATOM 583 O O . ARG A 1 79 ? -1.295 -4.197 7.151 1.00 88.19 79 ARG A O 1
ATOM 590 N N . ASP A 1 80 ? 0.867 -3.652 7.378 1.00 87.50 80 ASP A N 1
ATOM 591 C CA . ASP A 1 80 ? 0.782 -2.923 8.639 1.00 87.50 80 ASP A CA 1
ATOM 592 C C . ASP A 1 80 ? 0.716 -1.399 8.449 1.00 87.50 80 ASP A C 1
ATOM 594 O O . ASP A 1 80 ? 0.922 -0.647 9.400 1.00 87.50 80 ASP A O 1
ATOM 598 N N . VAL A 1 81 ? 0.371 -0.919 7.247 1.00 89.25 81 VAL A N 1
ATOM 599 C CA . VAL A 1 81 ? 0.358 0.517 6.917 1.00 89.25 81 VAL A CA 1
ATOM 600 C C . VAL A 1 81 ? -0.558 1.360 7.816 1.00 89.25 81 VAL A C 1
ATOM 602 O O . VAL A 1 81 ? -0.278 2.530 8.062 1.00 89.25 81 VAL A O 1
ATOM 605 N N . CYS A 1 82 ? -1.630 0.768 8.347 1.00 88.69 82 CYS A N 1
ATOM 606 C CA . CYS A 1 82 ? -2.540 1.421 9.294 1.00 88.69 82 CYS A CA 1
ATOM 607 C C . CYS A 1 82 ? -2.146 1.218 10.768 1.00 88.69 82 CYS A C 1
ATOM 609 O O . CYS A 1 82 ? -2.868 1.644 11.673 1.00 88.69 82 CYS A O 1
ATOM 611 N N . GLY A 1 83 ? -1.007 0.574 11.024 1.00 85.44 83 GLY A N 1
ATOM 612 C CA . GLY A 1 83 ? -0.530 0.213 12.350 1.00 85.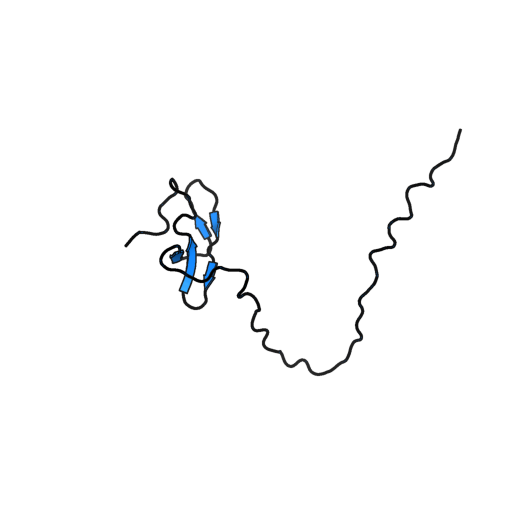44 83 GLY A CA 1
ATOM 613 C C . GLY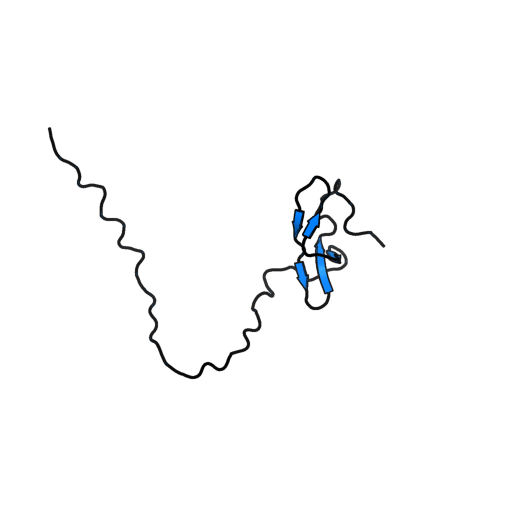 A 1 83 ? -1.344 -0.899 13.017 1.00 85.44 83 GLY A C 1
ATOM 614 O O . GLY A 1 83 ? -2.371 -1.361 12.524 1.00 85.44 83 GLY A O 1
ATOM 615 N N . ARG A 1 84 ? -0.888 -1.315 14.204 1.00 79.50 84 ARG A N 1
ATOM 616 C CA . ARG A 1 84 ? -1.434 -2.472 14.943 1.00 79.50 84 ARG A CA 1
ATOM 617 C C . ARG A 1 84 ? -2.898 -2.323 15.382 1.00 79.50 84 ARG A C 1
ATOM 619 O O . ARG A 1 84 ? -3.561 -3.328 15.598 1.00 79.50 84 ARG A O 1
ATOM 626 N N . ASN A 1 85 ? -3.378 -1.087 15.530 1.00 79.00 85 ASN A N 1
ATOM 627 C CA . ASN A 1 85 ? -4.746 -0.767 15.962 1.00 79.00 85 ASN A CA 1
ATOM 628 C C . ASN A 1 85 ? -5.625 -0.238 14.814 1.00 79.00 85 ASN A C 1
ATOM 630 O O . ASN A 1 85 ? -6.740 0.222 15.062 1.00 79.00 85 ASN A O 1
ATOM 634 N N . GLY A 1 86 ? -5.111 -0.230 13.581 1.00 76.00 86 GLY A N 1
ATOM 635 C CA . GLY A 1 86 ? -5.851 0.219 12.409 1.00 76.00 86 GLY A CA 1
ATOM 636 C C . GLY A 1 86 ? -6.836 -0.833 11.894 1.00 76.00 86 GLY A C 1
ATOM 637 O O . GLY A 1 86 ? -6.806 -1.989 12.326 1.00 76.00 86 GLY A O 1
ATOM 638 N N . PRO A 1 87 ? -7.720 -0.458 10.955 1.00 81.19 87 PRO A N 1
ATOM 639 C CA . PRO A 1 87 ? -8.557 -1.428 10.264 1.00 81.19 87 PRO A CA 1
ATOM 640 C C . PRO A 1 87 ? -7.700 -2.418 9.469 1.00 81.19 87 PRO A C 1
ATOM 642 O O . PRO A 1 87 ? -6.642 -2.073 8.939 1.00 81.19 87 PRO A O 1
ATOM 645 N N . VAL A 1 88 ? -8.192 -3.650 9.347 1.00 82.81 88 VAL A N 1
ATOM 646 C CA . VAL A 1 88 ? -7.566 -4.671 8.505 1.00 82.81 88 VAL A CA 1
ATOM 647 C C . VAL A 1 88 ? -7.832 -4.319 7.044 1.00 82.81 88 VAL A C 1
ATOM 649 O O . VAL A 1 88 ? -8.932 -4.527 6.540 1.00 82.81 88 VAL A O 1
ATOM 652 N N . ILE A 1 89 ? -6.819 -3.769 6.376 1.00 84.44 89 ILE A N 1
ATOM 653 C CA . ILE A 1 89 ? -6.839 -3.518 4.926 1.00 84.44 89 ILE A CA 1
ATOM 654 C C . ILE A 1 89 ? -6.453 -4.786 4.160 1.00 84.44 89 ILE A C 1
ATOM 656 O O . ILE A 1 89 ? -7.010 -5.083 3.107 1.00 84.44 89 ILE A O 1
ATOM 660 N N . CYS A 1 90 ? -5.518 -5.547 4.728 1.00 82.00 90 CYS A N 1
ATOM 661 C CA . CYS A 1 90 ? -4.949 -6.750 4.146 1.00 82.00 90 CYS A CA 1
ATOM 662 C C . CYS A 1 90 ? -5.408 -7.982 4.944 1.00 82.00 90 CYS A C 1
ATOM 664 O O . CYS A 1 90 ? -4.839 -8.251 6.006 1.00 82.00 90 CYS A O 1
ATOM 666 N N . PRO A 1 91 ? -6.429 -8.730 4.493 1.00 67.62 91 PRO A N 1
ATOM 667 C CA . PRO A 1 91 ? -6.816 -9.976 5.146 1.00 67.62 91 PRO A CA 1
ATOM 668 C C . PRO A 1 91 ? -5.680 -11.010 5.071 1.00 67.62 91 PRO A C 1
ATOM 670 O O . PRO A 1 91 ? -5.054 -11.198 4.028 1.00 67.62 91 PRO A O 1
ATOM 673 N N . LEU A 1 92 ? -5.404 -11.670 6.199 1.00 63.03 92 LEU A N 1
ATOM 674 C CA . LEU A 1 92 ? -4.536 -12.845 6.264 1.00 63.03 92 LEU A CA 1
ATOM 675 C C . LEU A 1 92 ? -5.368 -14.034 5.765 1.00 63.03 92 LEU A C 1
ATOM 677 O O . LEU A 1 92 ? -6.255 -14.485 6.488 1.00 63.03 92 LEU A O 1
ATOM 681 N N . TYR A 1 93 ? -5.151 -14.464 4.523 1.00 56.28 93 TYR A N 1
ATOM 682 C CA . TYR A 1 93 ? -5.687 -15.728 4.010 1.00 56.28 93 TYR A CA 1
ATOM 683 C C . TYR A 1 93 ? -4.724 -16.870 4.317 1.00 56.28 93 TYR A C 1
ATOM 685 O O . TYR A 1 93 ? -3.500 -16.635 4.195 1.00 56.28 93 TYR A O 1
#

Organism: Myxococcus xanthus (NCBI:txid34)

Secondary structure (DSSP, 8-state):
------SSS----SS-----PPP--------------TTSSPPP-TTTEEE-SSSEEE-TTSPEEE-EEETTTEEEEETTTT-TTS--SS---

Radius of gyration: 25.92 Å; Cα contacts (8 Å, |Δi|>4): 81; chains: 1; bounding box: 37×78×51 Å

pLDDT: mean 70.38, std 19.75, range [38.0, 93.12]

Solvent-accessible surface area (backbone atoms only — not comparable to full-atom values): 6682 Å² total; per-residue (Å²): 141,82,87,84,92,77,88,84,85,79,91,82,82,85,82,85,79,78,89,77,75,80,91,75,95,70,81,87,67,83,71,79,73,74,72,88,58,82,82,81,60,83,80,92,42,80,92,57,31,36,74,46,98,47,56,70,42,74,28,71,96,52,67,75,43,74,37,46,79,40,96,90,74,42,28,30,37,56,55,60,73,48,46,97,86,31,62,84,80,49,81,88,126

Foldseek 3Di:
DDDDPDDDPPPPPPDPDDPPDDDDDDDPPPPPCPPPCVPPDDDDDPVFKDDDPDQWDDQDVDDTHGFDQDPVRGTMDGQQRSHPPTDRRDDDD

Sequence (93 aa)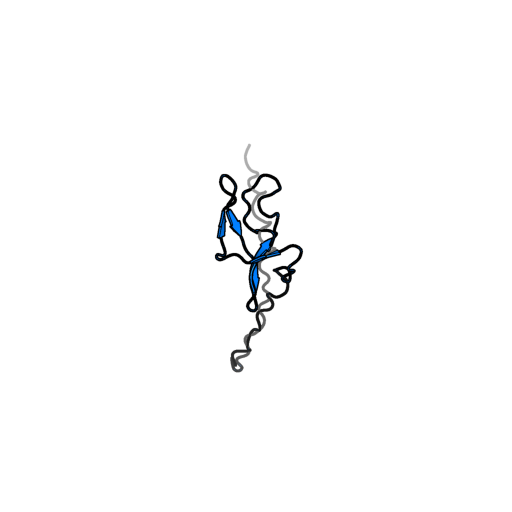:
MPQNRAALMCIAALLMAGCGGAMDEATAEPSTTASTSQGLYPEYDPDIHCLVSSQYVSCGSGPTMYAYYSPDWGYYINRDVCGRNGPVICPLY